Protein AF-A0A7W9BD08-F1 (afdb_monomer)

Nearest PDB structures (foldseek):
  4fzs-assembly1_A  TM=8.546E-01  e=3.913E+00  Homo sapiens
  7s5c-assembly1_G  TM=8.195E-01  e=3.449E+00  Myxococcus xanthus
  7s5c-assembly1_E  TM=8.224E-01  e=5.035E+00  Myxococcus xanthus
  7kv9-assembly1_A  TM=8.641E-01  e=7.349E+00  Kunjin virus
  5n5f-assembly1_B  TM=6.279E-01  e=8.879E+00  Haliangium ochraceum

Structure (mmCIF, N/CA/C/O backbone):
data_AF-A0A7W9BD08-F1
#
_entry.id   AF-A0A7W9BD08-F1
#
loop_
_atom_site.group_PDB
_atom_site.id
_atom_site.type_symbol
_atom_site.label_atom_id
_atom_site.label_alt_id
_atom_site.label_comp_id
_atom_site.label_asym_id
_atom_site.label_entity_id
_atom_site.label_seq_id
_atom_site.pdbx_PDB_ins_code
_atom_site.Cartn_x
_atom_site.Cartn_y
_atom_site.Cartn_z
_atom_site.occupancy
_atom_site.B_iso_or_equiv
_atom_site.auth_seq_id
_atom_site.auth_comp_id
_atom_site.auth_asym_id
_atom_site.auth_atom_id
_atom_site.pdbx_PDB_model_num
ATOM 1 N N . MET A 1 1 ? 16.445 -4.559 -13.392 1.00 51.81 1 MET A N 1
ATOM 2 C CA . MET A 1 1 ? 15.518 -5.659 -13.726 1.00 51.81 1 MET A CA 1
ATOM 3 C C . MET A 1 1 ? 15.188 -6.407 -12.451 1.00 51.81 1 MET A C 1
ATOM 5 O O . MET A 1 1 ? 15.992 -7.216 -12.003 1.00 51.81 1 MET A O 1
ATOM 9 N N . LEU A 1 2 ? 14.045 -6.092 -11.843 1.00 58.91 2 LEU A N 1
ATOM 10 C CA . LEU A 1 2 ? 13.484 -6.924 -10.782 1.00 58.91 2 LEU A CA 1
ATOM 11 C C . LEU A 1 2 ? 13.18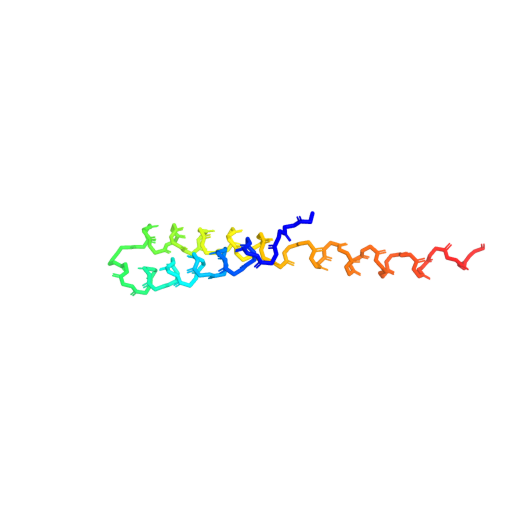0 -8.317 -11.346 1.00 58.91 2 LEU A C 1
ATOM 13 O O . LEU A 1 2 ? 12.628 -8.443 -12.440 1.00 58.91 2 LEU A O 1
ATOM 17 N N . SER A 1 3 ? 13.564 -9.363 -10.621 1.00 66.62 3 SER A N 1
ATOM 18 C CA . SER A 1 3 ? 13.222 -10.733 -10.998 1.00 66.62 3 SER A CA 1
ATOM 19 C C . SER A 1 3 ? 11.695 -10.901 -11.006 1.00 66.62 3 SER A C 1
ATOM 21 O O . SER A 1 3 ? 10.983 -10.244 -10.246 1.00 66.62 3 SER A O 1
ATOM 23 N N . HIS A 1 4 ? 11.158 -11.829 -11.807 1.00 62.12 4 HIS A N 1
ATOM 24 C CA . HIS A 1 4 ? 9.728 -12.182 -11.765 1.00 62.12 4 HIS A CA 1
ATOM 25 C C . HIS A 1 4 ? 9.269 -12.578 -10.345 1.00 62.12 4 HIS A C 1
ATOM 27 O O . HIS A 1 4 ? 8.123 -12.328 -9.961 1.00 62.12 4 HIS A O 1
ATOM 33 N N . SER A 1 5 ? 10.173 -13.156 -9.543 1.00 65.44 5 SER A N 1
ATOM 34 C CA . SER A 1 5 ? 9.945 -13.450 -8.124 1.00 65.44 5 SER A CA 1
ATOM 35 C C . SER A 1 5 ? 9.786 -12.189 -7.273 1.00 65.44 5 SER A C 1
ATOM 37 O O . SER A 1 5 ? 8.962 -12.174 -6.359 1.00 65.44 5 SER A O 1
ATOM 39 N N . ASP A 1 6 ? 10.501 -11.117 -7.609 1.00 79.62 6 ASP A N 1
ATOM 40 C CA . ASP A 1 6 ? 10.418 -9.844 -6.899 1.00 79.62 6 ASP A CA 1
ATOM 41 C C . ASP A 1 6 ? 9.108 -9.128 -7.241 1.00 79.62 6 ASP A C 1
ATOM 43 O O . ASP A 1 6 ? 8.426 -8.636 -6.348 1.00 79.62 6 ASP A O 1
ATOM 47 N N . HIS A 1 7 ? 8.675 -9.155 -8.508 1.00 87.75 7 HIS A N 1
ATOM 48 C CA . HIS A 1 7 ? 7.406 -8.545 -8.926 1.00 87.75 7 HIS A CA 1
ATOM 49 C C . HIS A 1 7 ? 6.205 -9.141 -8.177 1.00 87.75 7 HIS A C 1
ATOM 51 O O . HIS A 1 7 ? 5.384 -8.412 -7.616 1.00 87.75 7 HIS A O 1
ATOM 57 N N . ARG A 1 8 ? 6.102 -10.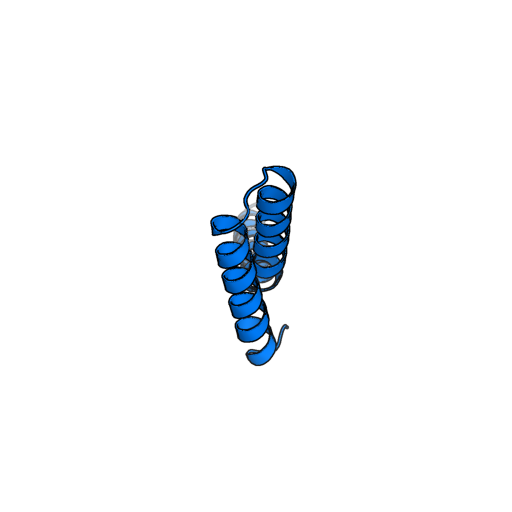478 -8.120 1.00 90.06 8 ARG A N 1
ATOM 58 C CA . ARG A 1 8 ? 5.020 -11.148 -7.380 1.00 90.06 8 ARG A CA 1
ATOM 59 C C . ARG A 1 8 ? 5.102 -10.859 -5.881 1.00 90.06 8 ARG A C 1
ATOM 61 O O . ARG A 1 8 ? 4.068 -10.653 -5.248 1.00 90.06 8 ARG A O 1
ATOM 68 N N . TYR A 1 9 ? 6.311 -10.822 -5.323 1.00 92.19 9 TYR A N 1
ATOM 69 C CA . TYR A 1 9 ? 6.521 -10.492 -3.918 1.00 92.19 9 TYR A CA 1
ATOM 70 C C . TYR A 1 9 ? 6.025 -9.077 -3.587 1.00 92.19 9 TYR A C 1
ATOM 72 O O . TYR A 1 9 ? 5.211 -8.911 -2.677 1.00 92.19 9 TYR A O 1
ATOM 80 N N . TRP A 1 10 ? 6.435 -8.064 -4.351 1.00 92.81 10 TRP A N 1
ATOM 81 C CA . TRP A 1 10 ? 6.015 -6.681 -4.115 1.00 92.81 10 TRP A CA 1
ATOM 82 C C . TRP A 1 10 ? 4.517 -6.471 -4.354 1.00 92.81 10 TRP A C 1
ATOM 84 O O . TRP A 1 10 ? 3.876 -5.770 -3.571 1.00 92.81 10 TRP A O 1
ATOM 94 N N . ALA A 1 11 ? 3.926 -7.145 -5.346 1.00 93.88 11 ALA A N 1
ATOM 95 C CA . ALA A 1 11 ? 2.480 -7.122 -5.562 1.00 93.88 11 ALA A CA 1
ATOM 96 C C . ALA A 1 11 ? 1.707 -7.698 -4.358 1.00 93.88 11 ALA A C 1
ATOM 98 O O . ALA A 1 11 ? 0.777 -7.065 -3.857 1.00 93.88 11 ALA A O 1
ATOM 99 N N . GLN A 1 12 ? 2.143 -8.845 -3.821 1.00 96.81 12 GLN A N 1
ATOM 100 C CA . GLN A 1 12 ? 1.543 -9.455 -2.626 1.00 96.81 12 GLN A CA 1
ATOM 101 C C . GLN A 1 12 ? 1.663 -8.542 -1.393 1.00 96.81 12 GLN A C 1
ATOM 103 O O . GLN A 1 12 ? 0.742 -8.441 -0.574 1.00 96.81 12 GLN A O 1
ATOM 108 N N . ARG A 1 13 ? 2.806 -7.860 -1.243 1.00 97.12 13 ARG A N 1
ATOM 109 C CA . ARG A 1 13 ? 3.033 -6.884 -0.167 1.00 97.12 13 ARG A CA 1
ATOM 110 C C . ARG A 1 13 ? 2.100 -5.680 -0.294 1.00 97.12 13 ARG A C 1
ATOM 112 O O . ARG A 1 13 ? 1.509 -5.287 0.709 1.00 97.12 13 ARG A O 1
ATOM 119 N N . ALA A 1 14 ? 1.911 -5.146 -1.500 1.00 97.38 14 ALA A N 1
ATOM 120 C CA . ALA A 1 14 ? 0.966 -4.059 -1.750 1.00 97.38 14 ALA A CA 1
ATOM 121 C C . ALA A 1 14 ? -0.471 -4.447 -1.362 1.00 97.38 14 ALA A C 1
ATOM 123 O O . ALA A 1 14 ? -1.140 -3.702 -0.646 1.00 97.38 14 ALA A O 1
ATOM 124 N N . GLU A 1 15 ? -0.930 -5.635 -1.762 1.00 98.06 15 GLU A N 1
ATOM 125 C CA . GLU A 1 15 ? -2.270 -6.136 -1.427 1.00 98.06 15 GLU A CA 1
ATOM 126 C C . GLU A 1 15 ? -2.467 -6.327 0.087 1.00 98.06 15 GLU A C 1
ATOM 128 O O . GLU A 1 15 ? -3.516 -5.987 0.647 1.00 98.06 15 GLU A O 1
ATOM 133 N N . THR A 1 16 ? -1.428 -6.805 0.776 1.00 98.31 16 THR A N 1
ATOM 134 C CA . THR A 1 16 ? -1.436 -6.952 2.237 1.00 98.31 16 THR A CA 1
ATOM 135 C C . THR A 1 16 ? -1.617 -5.600 2.927 1.00 98.31 16 THR A C 1
ATOM 137 O O . THR A 1 16 ? -2.448 -5.470 3.828 1.00 98.31 16 THR A O 1
ATOM 140 N N . GLU A 1 17 ? -0.880 -4.573 2.499 1.00 98.25 17 GLU A N 1
ATOM 141 C CA . GLU A 1 17 ? -1.001 -3.231 3.075 1.00 98.25 17 GLU A CA 1
ATOM 142 C C . GLU A 1 17 ? -2.355 -2.581 2.746 1.00 98.25 17 GLU A C 1
ATOM 144 O O . GLU A 1 17 ? -2.951 -1.953 3.618 1.00 98.25 17 GLU A O 1
ATOM 149 N N . LEU A 1 18 ? -2.930 -2.811 1.560 1.00 98.25 18 LEU A N 1
ATOM 150 C CA . LEU A 1 18 ? -4.296 -2.362 1.249 1.00 98.25 18 LEU A CA 1
ATOM 151 C C . LEU A 1 18 ? -5.351 -3.040 2.132 1.00 98.25 18 LEU A C 1
ATOM 153 O O . LEU A 1 18 ? -6.301 -2.392 2.576 1.00 98.25 18 LEU A O 1
ATOM 157 N N . THR A 1 19 ? -5.179 -4.328 2.429 1.00 98.38 19 THR A N 1
ATOM 158 C CA . THR A 1 19 ? -6.050 -5.048 3.368 1.00 98.38 19 THR A CA 1
ATOM 159 C C . THR A 1 19 ? -5.946 -4.447 4.771 1.00 98.38 19 THR A C 1
ATOM 161 O O . THR A 1 19 ? -6.965 -4.180 5.407 1.00 98.38 19 THR A O 1
ATOM 164 N N . ARG A 1 20 ? -4.725 -4.136 5.226 1.00 97.75 20 ARG A N 1
ATOM 165 C CA . ARG A 1 20 ? -4.488 -3.471 6.516 1.00 97.75 20 ARG A CA 1
ATOM 166 C C . ARG A 1 20 ? -5.092 -2.071 6.569 1.00 97.75 20 ARG A C 1
ATOM 168 O O . ARG A 1 20 ? -5.733 -1.737 7.564 1.00 97.75 20 ARG A O 1
ATOM 175 N N . ALA A 1 21 ? -4.981 -1.293 5.490 1.00 97.88 21 ALA A N 1
ATOM 176 C CA . ALA A 1 21 ? -5.599 0.027 5.371 1.00 97.88 21 ALA A CA 1
ATOM 177 C C . ALA A 1 21 ? -7.122 -0.033 5.569 1.00 97.88 21 ALA A C 1
ATOM 179 O O . ALA A 1 21 ? -7.680 0.810 6.269 1.00 97.88 21 ALA A O 1
ATOM 180 N N . ARG A 1 22 ? -7.787 -1.055 5.007 1.00 97.69 22 ARG A N 1
ATOM 181 C CA . ARG A 1 22 ? -9.237 -1.275 5.173 1.00 97.69 22 ARG A CA 1
ATOM 182 C C . ARG A 1 22 ? -9.623 -1.596 6.616 1.00 97.69 22 ARG A C 1
ATOM 184 O O . ARG A 1 22 ? -10.689 -1.184 7.055 1.00 97.69 22 ARG A O 1
ATOM 191 N N . SER A 1 23 ? -8.768 -2.313 7.345 1.00 97.50 23 SER A N 1
ATOM 192 C CA . SER A 1 23 ? -8.996 -2.664 8.756 1.00 97.50 23 SER A CA 1
ATOM 193 C C . SER A 1 23 ? -8.538 -1.601 9.764 1.00 97.50 23 SER A C 1
ATOM 195 O O . SER A 1 23 ? -8.808 -1.735 10.955 1.00 97.50 23 SER A O 1
ATOM 197 N N . ALA A 1 24 ? -7.815 -0.567 9.326 1.00 97.00 24 ALA A N 1
ATOM 198 C CA . ALA A 1 24 ? -7.235 0.425 10.223 1.00 97.00 24 ALA A CA 1
ATOM 199 C C . ALA A 1 24 ? -8.316 1.330 10.835 1.00 97.00 24 ALA A C 1
ATOM 201 O O . ALA A 1 24 ? -9.081 1.985 10.128 1.00 97.00 24 ALA A O 1
ATOM 202 N N . SER A 1 25 ? -8.339 1.402 12.166 1.00 95.31 25 SER A N 1
ATOM 203 C CA . SER A 1 25 ? -9.339 2.155 12.935 1.00 95.31 25 SER A CA 1
ATOM 204 C C . SER A 1 25 ? -9.038 3.649 13.067 1.00 95.31 25 SER A C 1
ATOM 206 O O . SER A 1 25 ? -9.923 4.418 13.433 1.00 95.31 25 SER A O 1
ATOM 208 N N . ASN A 1 26 ? -7.806 4.077 12.778 1.00 96.06 26 ASN A N 1
ATOM 209 C CA . ASN A 1 26 ? -7.399 5.477 12.863 1.00 96.06 26 ASN A CA 1
ATOM 210 C C . ASN A 1 26 ? -6.836 6.000 11.534 1.00 96.06 26 ASN A C 1
ATOM 212 O O . ASN A 1 26 ? -6.189 5.277 10.770 1.00 96.06 26 ASN A O 1
ATOM 216 N N . GLU A 1 27 ? -7.077 7.290 11.282 1.00 96.56 27 GLU A N 1
ATOM 217 C CA . GLU A 1 27 ? -6.685 7.968 10.043 1.00 96.56 27 GLU A CA 1
ATOM 218 C C . GLU A 1 27 ? -5.175 7.917 9.764 1.00 96.56 27 GLU A C 1
ATOM 220 O O . GLU A 1 27 ? -4.790 7.673 8.618 1.00 96.56 27 GLU A O 1
ATOM 225 N N . PRO A 1 28 ? -4.286 8.134 10.758 1.00 97.88 28 PRO A N 1
ATOM 226 C CA . PRO A 1 28 ? -2.846 8.055 10.524 1.00 97.88 28 PRO A CA 1
ATOM 227 C C . PRO A 1 28 ? -2.387 6.677 10.035 1.00 97.88 28 PRO A C 1
ATOM 229 O O . PRO A 1 28 ? -1.659 6.602 9.048 1.00 97.88 28 PRO A O 1
ATOM 232 N N . ALA A 1 29 ? -2.850 5.593 10.663 1.00 97.06 29 ALA A N 1
ATOM 233 C CA . ALA A 1 29 ? -2.491 4.233 10.272 1.00 97.06 29 ALA A CA 1
ATOM 234 C C . ALA A 1 29 ? -3.018 3.896 8.875 1.00 97.06 29 ALA A C 1
ATOM 236 O O . ALA A 1 29 ? -2.274 3.375 8.046 1.00 97.06 29 ALA A O 1
ATOM 237 N N . ARG A 1 30 ? -4.270 4.260 8.567 1.00 98.25 30 ARG A N 1
ATOM 238 C CA . ARG A 1 30 ? -4.834 4.059 7.226 1.00 98.25 30 ARG A CA 1
A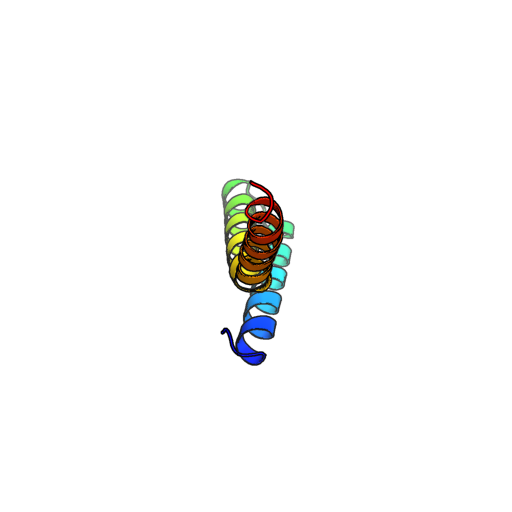TOM 239 C C . ARG A 1 30 ? -4.000 4.761 6.153 1.00 98.25 30 ARG A C 1
ATOM 241 O O . ARG A 1 30 ? -3.672 4.148 5.138 1.00 98.25 30 ARG A O 1
ATOM 248 N N . ARG A 1 31 ? -3.602 6.017 6.392 1.00 97.94 31 ARG A N 1
ATOM 249 C CA . ARG A 1 31 ? -2.725 6.769 5.479 1.00 97.94 31 ARG A CA 1
ATOM 250 C C . ARG A 1 31 ? -1.355 6.114 5.319 1.00 97.94 31 ARG A C 1
ATOM 252 O O . ARG A 1 31 ? -0.897 5.978 4.188 1.00 97.94 31 ARG A O 1
ATOM 259 N N . ALA A 1 32 ? -0.741 5.660 6.410 1.00 98.00 32 ALA A N 1
ATOM 260 C CA . ALA A 1 32 ? 0.545 4.968 6.361 1.00 98.00 32 ALA A CA 1
ATOM 261 C C . ALA A 1 32 ? 0.473 3.682 5.516 1.00 98.00 32 ALA A C 1
ATOM 263 O O . ALA A 1 32 ? 1.314 3.465 4.645 1.00 98.00 32 ALA A O 1
ATOM 264 N N . HIS A 1 33 ? -0.570 2.867 5.697 1.00 98.25 33 HIS A N 1
ATOM 265 C CA . HIS A 1 33 ? -0.777 1.662 4.889 1.00 98.25 33 HIS A CA 1
ATOM 266 C C . HIS A 1 33 ? -0.978 1.979 3.399 1.00 98.25 33 HIS A C 1
ATOM 268 O O . HIS A 1 33 ? -0.408 1.301 2.544 1.00 98.25 33 HIS A O 1
ATOM 274 N N . HIS A 1 34 ? -1.715 3.044 3.064 1.00 98.06 34 HIS A N 1
ATOM 275 C CA . HIS A 1 34 ? -1.842 3.490 1.672 1.00 98.06 34 HIS A CA 1
ATOM 276 C C . HIS A 1 34 ? -0.509 3.949 1.068 1.00 98.06 34 HIS A C 1
ATOM 278 O O . HIS A 1 34 ? -0.221 3.615 -0.080 1.00 98.06 34 HIS A O 1
ATOM 284 N N . GLN A 1 35 ? 0.320 4.672 1.825 1.00 97.75 35 GLN A N 1
ATOM 285 C CA . GLN A 1 35 ? 1.644 5.102 1.362 1.00 97.75 35 GLN A CA 1
ATOM 286 C C . GLN A 1 35 ? 2.567 3.907 1.089 1.00 97.75 35 GLN A C 1
ATOM 288 O O . GLN A 1 35 ? 3.227 3.863 0.051 1.00 97.75 35 GLN A O 1
ATOM 293 N N . LEU A 1 36 ? 2.572 2.910 1.979 1.00 96.62 36 LEU A N 1
ATOM 294 C CA . LEU A 1 36 ? 3.346 1.681 1.786 1.00 96.62 36 LEU A CA 1
ATOM 295 C C . LEU A 1 36 ? 2.857 0.884 0.573 1.00 96.62 36 LEU A C 1
ATOM 297 O O . LEU A 1 36 ? 3.673 0.428 -0.226 1.00 96.62 36 LEU A O 1
ATOM 301 N N . ALA A 1 37 ? 1.539 0.758 0.394 1.00 97.38 37 ALA A N 1
ATOM 302 C 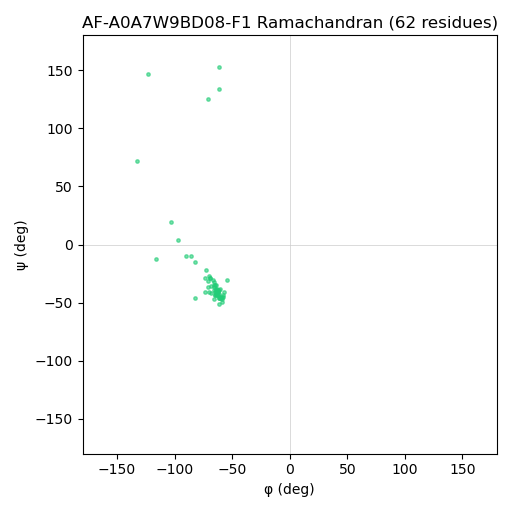CA . ALA A 1 37 ? 0.969 0.111 -0.784 1.00 97.38 37 ALA A CA 1
ATOM 303 C C . ALA A 1 37 ? 1.396 0.817 -2.081 1.00 97.38 37 ALA A C 1
ATOM 305 O O . ALA A 1 37 ? 1.838 0.151 -3.015 1.00 97.38 37 ALA A O 1
ATOM 306 N N . ALA A 1 38 ? 1.337 2.152 -2.125 1.00 95.25 38 ALA A N 1
ATOM 307 C CA . ALA A 1 38 ? 1.780 2.934 -3.279 1.00 95.25 38 ALA A CA 1
ATOM 308 C C . ALA A 1 38 ? 3.275 2.735 -3.580 1.00 95.25 38 ALA A C 1
ATOM 310 O O . ALA A 1 38 ? 3.649 2.537 -4.733 1.00 95.25 38 ALA A O 1
ATOM 311 N N . MET A 1 39 ? 4.129 2.712 -2.551 1.00 94.81 39 MET A N 1
ATOM 312 C CA . MET A 1 39 ? 5.560 2.436 -2.711 1.00 94.81 39 MET A CA 1
ATOM 313 C C . MET A 1 39 ? 5.806 1.052 -3.327 1.00 94.81 39 MET A C 1
ATOM 315 O O . MET A 1 39 ? 6.586 0.932 -4.268 1.00 94.81 39 MET A O 1
ATOM 319 N N . TYR A 1 40 ? 5.127 0.010 -2.838 1.00 94.31 40 TYR A N 1
ATOM 320 C CA . TYR A 1 40 ? 5.268 -1.334 -3.399 1.00 94.31 40 TYR A CA 1
ATOM 321 C C . TYR A 1 40 ? 4.736 -1.426 -4.831 1.00 94.31 40 TYR A C 1
ATOM 323 O O . TYR A 1 40 ? 5.386 -2.041 -5.669 1.00 94.31 40 TYR A O 1
ATOM 331 N N . LEU A 1 41 ? 3.617 -0.770 -5.152 1.00 92.50 41 LEU A N 1
ATOM 332 C CA . LEU A 1 41 ? 3.108 -0.707 -6.526 1.00 92.50 41 LEU A CA 1
ATOM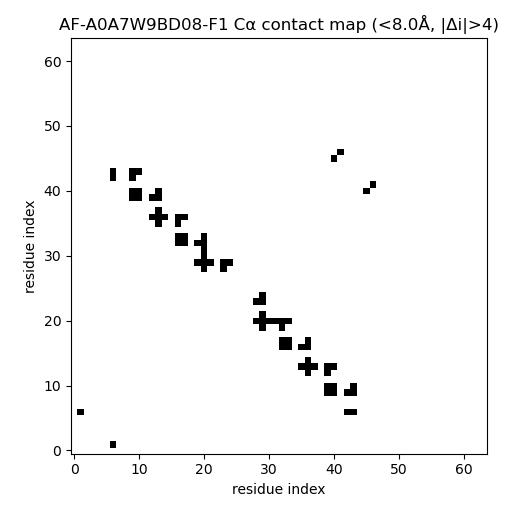 333 C C . LEU A 1 41 ? 4.075 0.028 -7.462 1.00 92.50 41 LEU A C 1
ATOM 335 O O . LEU A 1 41 ? 4.243 -0.397 -8.600 1.00 92.50 41 LEU A O 1
ATOM 339 N N . ASN A 1 42 ? 4.775 1.060 -6.988 1.00 90.31 42 ASN A N 1
ATOM 340 C CA . ASN A 1 42 ? 5.822 1.719 -7.770 1.00 90.31 42 ASN A CA 1
ATOM 341 C C . ASN A 1 42 ? 7.024 0.802 -8.037 1.00 90.31 42 ASN A C 1
ATOM 343 O O . ASN A 1 42 ? 7.625 0.898 -9.098 1.00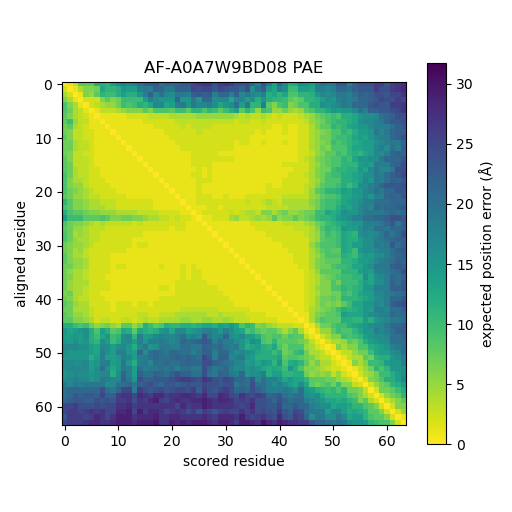 90.31 42 ASN A O 1
ATOM 347 N N . LEU A 1 43 ? 7.370 -0.119 -7.135 1.00 88.06 43 LEU A N 1
ATOM 348 C CA . LEU A 1 43 ? 8.412 -1.119 -7.415 1.00 88.06 43 LEU A CA 1
ATOM 349 C C . LEU A 1 43 ? 7.967 -2.152 -8.460 1.00 88.06 43 LEU A C 1
ATOM 351 O O . LEU A 1 43 ? 8.799 -2.724 -9.155 1.00 88.06 43 LEU A O 1
ATOM 355 N N . VAL A 1 44 ? 6.661 -2.392 -8.565 1.00 89.38 44 VAL A N 1
ATOM 356 C CA . VAL A 1 44 ? 6.062 -3.339 -9.515 1.00 89.38 44 VAL A CA 1
ATOM 357 C C . VAL A 1 44 ? 5.893 -2.698 -10.898 1.00 89.38 44 VAL A C 1
ATOM 359 O O . VAL A 1 44 ? 6.268 -3.293 -11.904 1.00 89.38 44 VAL A O 1
ATOM 362 N N . TYR A 1 45 ? 5.366 -1.472 -10.946 1.00 85.69 45 TYR A N 1
ATOM 363 C CA . TYR A 1 45 ? 4.911 -0.808 -12.174 1.00 85.69 45 TYR A CA 1
ATOM 364 C C . TYR A 1 45 ? 5.692 0.467 -12.530 1.00 85.69 45 TYR A C 1
ATOM 366 O O . TYR A 1 45 ? 5.578 0.969 -13.645 1.00 85.69 45 TYR A O 1
ATOM 374 N N . GLY A 1 46 ? 6.503 1.011 -11.622 1.00 73.94 46 GLY A N 1
ATOM 375 C CA . GLY A 1 46 ? 7.176 2.301 -11.811 1.00 73.94 46 GLY A CA 1
ATOM 376 C C . GLY A 1 46 ? 8.271 2.290 -12.881 1.00 73.94 46 GLY A C 1
ATOM 377 O O . GLY A 1 46 ? 8.476 3.307 -13.541 1.00 73.94 46 GLY A O 1
ATOM 378 N N . GLU A 1 47 ? 8.926 1.148 -13.128 1.00 63.56 47 GLU A N 1
ATOM 379 C CA . GLU A 1 47 ? 9.860 1.022 -14.260 1.00 63.56 47 GLU A CA 1
ATOM 380 C C . GLU A 1 47 ? 9.126 1.053 -15.620 1.00 63.56 47 GLU A C 1
ATOM 382 O O . GLU A 1 47 ? 9.685 1.541 -16.603 1.00 63.56 47 GLU A O 1
ATOM 387 N N . GLN A 1 48 ? 7.861 0.608 -15.690 1.00 57.62 48 GLN A N 1
ATOM 388 C CA . GLN A 1 48 ? 7.082 0.613 -16.938 1.00 57.62 48 GLN A CA 1
ATOM 389 C C . GLN A 1 48 ? 6.681 2.028 -17.371 1.00 57.62 48 GLN A C 1
ATOM 391 O O . GLN A 1 48 ? 6.705 2.328 -18.564 1.00 57.62 48 GLN A O 1
ATOM 396 N N . GLU A 1 49 ? 6.359 2.910 -16.422 1.00 56.06 49 GLU A N 1
ATOM 397 C CA . GLU A 1 49 ? 5.982 4.296 -16.727 1.00 56.06 49 GLU A CA 1
ATOM 398 C C . GLU A 1 49 ? 7.192 5.111 -17.218 1.00 56.06 49 GLU A C 1
ATOM 400 O O . GLU A 1 49 ? 7.095 5.840 -18.205 1.00 56.06 49 GLU A O 1
ATOM 405 N N . GLY A 1 50 ? 8.368 4.926 -16.602 1.00 56.22 50 GLY A N 1
ATOM 406 C CA . GLY A 1 50 ? 9.607 5.579 -17.041 1.00 56.22 50 GLY A CA 1
ATOM 407 C C . GLY A 1 50 ? 10.034 5.172 -18.457 1.00 56.22 50 GLY A C 1
ATOM 408 O O . GLY A 1 50 ? 10.432 6.027 -19.250 1.00 56.22 50 GLY A O 1
ATOM 409 N N . ALA A 1 51 ? 9.889 3.888 -18.803 1.00 54.38 51 A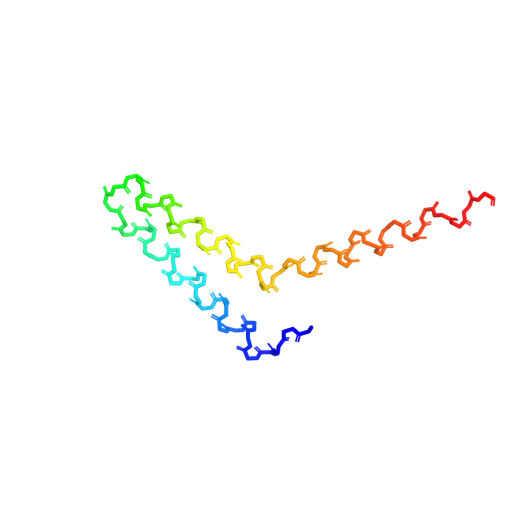LA A N 1
ATOM 410 C CA . ALA A 1 51 ? 10.183 3.378 -20.142 1.00 54.38 51 ALA A CA 1
ATOM 411 C C . ALA A 1 51 ? 9.183 3.886 -21.201 1.00 54.38 51 ALA A C 1
ATOM 413 O O . ALA A 1 51 ? 9.607 4.315 -22.272 1.00 54.38 51 ALA A O 1
ATOM 414 N N . ARG A 1 52 ? 7.877 3.922 -20.889 1.00 55.06 52 ARG A N 1
ATOM 415 C CA . ARG A 1 52 ? 6.834 4.470 -21.783 1.00 55.06 52 ARG A CA 1
ATOM 416 C C . ARG A 1 52 ? 7.025 5.953 -22.079 1.00 55.06 52 ARG A C 1
ATOM 418 O O . ARG A 1 52 ? 6.820 6.389 -23.210 1.00 55.06 52 ARG A O 1
ATOM 425 N N . ILE A 1 53 ? 7.394 6.738 -21.067 1.00 57.94 53 ILE A N 1
ATOM 426 C CA . ILE A 1 53 ? 7.670 8.165 -21.251 1.00 57.94 53 ILE A CA 1
ATOM 427 C C . ILE A 1 53 ? 8.905 8.332 -22.139 1.00 57.94 53 ILE A C 1
ATOM 429 O O . ILE A 1 53 ? 8.837 9.070 -23.114 1.00 57.94 53 ILE A O 1
ATOM 433 N N . ALA A 1 54 ? 9.994 7.605 -21.870 1.00 56.53 54 ALA A N 1
ATOM 434 C CA . ALA A 1 54 ? 11.209 7.666 -22.684 1.00 56.53 54 ALA A CA 1
ATOM 435 C C . ALA A 1 54 ? 10.981 7.258 -24.156 1.00 56.53 54 ALA A C 1
ATOM 437 O O . ALA A 1 54 ? 11.527 7.896 -25.057 1.00 56.53 54 ALA A O 1
ATOM 438 N N . GLU A 1 55 ? 10.148 6.245 -24.408 1.00 56.19 55 GLU A N 1
ATOM 439 C CA . GLU A 1 55 ? 9.771 5.802 -25.756 1.00 56.19 55 GLU A CA 1
ATOM 440 C C 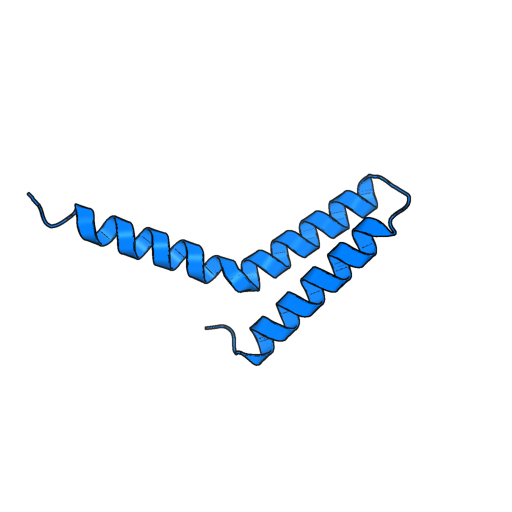. GLU A 1 55 ? 8.976 6.882 -26.514 1.00 56.19 55 GLU A C 1
ATOM 442 O O . GLU A 1 55 ? 9.269 7.171 -27.674 1.00 56.19 55 GLU A O 1
ATOM 447 N N . ASN A 1 56 ? 8.048 7.572 -25.843 1.00 54.62 56 ASN A N 1
ATOM 448 C CA . ASN A 1 56 ? 7.283 8.664 -26.452 1.00 54.62 56 ASN A CA 1
ATOM 449 C C . ASN A 1 56 ? 8.116 9.932 -26.716 1.00 54.62 56 ASN A C 1
ATOM 451 O O . ASN A 1 56 ? 7.850 10.635 -27.694 1.00 54.62 56 ASN A O 1
ATOM 455 N N .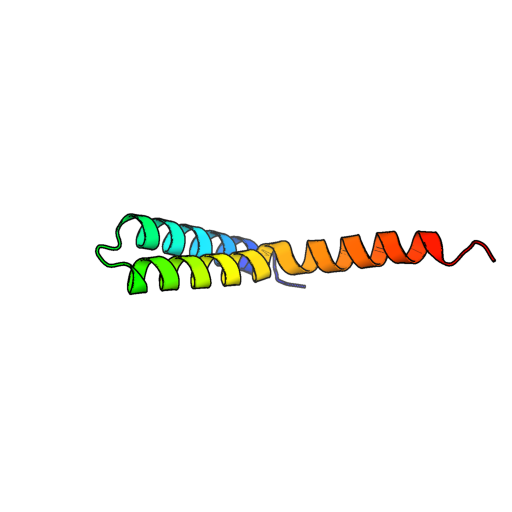 THR A 1 57 ? 9.130 10.238 -25.899 1.00 57.31 57 THR A N 1
ATOM 456 C CA . THR A 1 57 ? 10.006 11.402 -26.135 1.00 57.31 57 THR A CA 1
ATOM 457 C C . THR A 1 57 ? 10.972 11.171 -27.300 1.00 57.31 57 THR A C 1
ATOM 459 O O . THR A 1 57 ? 11.328 12.122 -27.994 1.00 57.31 57 THR A O 1
ATOM 462 N N . HIS A 1 58 ? 11.366 9.920 -27.570 1.00 50.66 58 HIS A N 1
ATOM 463 C CA . HIS A 1 58 ? 12.270 9.588 -28.678 1.00 50.66 58 HIS A CA 1
ATOM 464 C C . HIS A 1 58 ? 11.644 9.847 -30.062 1.00 50.66 58 HIS A C 1
ATOM 466 O O . HIS A 1 58 ? 12.344 10.235 -30.994 1.00 50.66 58 HIS A O 1
ATOM 472 N N . ILE A 1 59 ? 10.319 9.722 -30.191 1.00 54.47 59 ILE A N 1
ATOM 473 C CA . ILE A 1 59 ? 9.596 9.910 -31.462 1.00 54.47 59 ILE A CA 1
ATOM 474 C C . ILE A 1 59 ? 9.518 11.397 -31.871 1.00 54.47 59 ILE A C 1
ATOM 476 O O . ILE A 1 59 ? 9.362 11.709 -33.051 1.00 54.47 59 ILE A O 1
ATOM 480 N N . GLN A 1 60 ? 9.655 12.340 -30.930 1.00 51.72 60 GLN A N 1
ATOM 481 C CA . GLN A 1 60 ? 9.511 13.774 -31.221 1.00 51.72 60 GLN A CA 1
ATOM 482 C C . GLN A 1 60 ? 10.811 14.490 -31.624 1.00 51.72 60 GLN A C 1
ATOM 484 O O . GLN A 1 60 ? 10.743 15.615 -32.114 1.00 51.72 60 GLN A O 1
ATOM 489 N N . SER A 1 61 ? 11.985 13.863 -31.490 1.00 52.88 61 SER A N 1
ATOM 490 C CA . SER A 1 61 ? 13.277 14.505 -31.809 1.00 52.88 61 SER A CA 1
ATOM 491 C C . SER A 1 61 ? 13.833 14.199 -33.207 1.00 52.88 61 SER A C 1
ATOM 493 O O . SER A 1 61 ? 14.921 14.662 -33.529 1.00 52.88 61 SER A O 1
ATOM 495 N N . THR A 1 62 ? 13.115 13.466 -34.065 1.00 51.09 62 THR A N 1
ATOM 496 C CA . THR A 1 62 ? 13.584 13.108 -35.428 1.00 51.09 62 THR A CA 1
ATOM 497 C C . THR A 1 62 ? 12.945 13.942 -36.549 1.00 51.09 62 THR A C 1
ATOM 499 O O . THR A 1 62 ? 12.950 13.542 -37.711 1.00 51.09 62 THR A O 1
ATOM 502 N N . ARG A 1 63 ? 12.372 15.106 -36.231 1.00 51.69 63 ARG A N 1
ATOM 503 C CA . ARG A 1 63 ? 11.874 16.060 -37.235 1.00 51.69 63 ARG A CA 1
ATOM 504 C C . ARG A 1 63 ? 12.343 17.478 -36.935 1.00 51.69 63 ARG A C 1
ATOM 506 O O . ARG A 1 63 ? 11.521 18.298 -36.542 1.00 51.69 63 ARG A O 1
ATOM 513 N N . ILE A 1 64 ? 13.630 17.754 -37.140 1.00 46.34 64 ILE A N 1
ATOM 514 C CA . ILE A 1 64 ? 14.139 19.077 -37.546 1.00 46.34 64 ILE A CA 1
ATOM 515 C C . ILE A 1 64 ? 15.315 18.846 -38.491 1.00 46.34 64 ILE A C 1
ATOM 517 O O . ILE A 1 64 ? 16.185 18.024 -38.127 1.00 46.34 64 ILE A O 1
#

Organism: NCBI:txid1344948

Radius of gyration: 16.7 Å; Cα contacts (8 Å, |Δi|>4): 39; chains: 1; bounding box: 25×32×50 Å

Solvent-accessible surface area (backbone atoms only — not comparable to full-atom values): 3561 Å² total; per-residue (Å²): 132,80,49,77,69,48,40,56,50,31,48,52,51,19,53,51,27,49,52,48,26,74,68,42,92,45,70,70,59,24,51,51,22,49,53,52,19,51,53,27,45,40,74,55,48,43,66,57,55,56,51,54,51,54,57,60,56,61,71,68,72,79,79,128

pLDDT: mean 80.71, std 19.16, range [46.34, 98.38]

Sequence (64 aa):
MLSHSDHRYWAQRAETELTRARSASNEPARRAHHQLAAMYLNLVYGEQEGARIAENTHIQSTRI

Foldseek 3Di:
DDDPVLLVVLQVQLVVLCVQLVVDPDDVSVVVSNVSSVVSVCVNCVVVVVVVVVVVVVVPPPDD

Mean predicted aligned error: 9.57 Å

Secondary structure (DSSP, 8-state):
---HHHHHHHHHHHHHHHHHHHH-SSHHHHHHHHHHHHHHHHHHHHHHHHHHHHHHHHTTSS--